Protein AF-A0A931KM31-F1 (afdb_monomer_lite)

Secondary structure (DSSP, 8-state):
---HHHHHHHHHHHHHHHHTT-----HHHHHHHHHHHHHHHH-SS-EEHHHHHHHHHHHH-HHHHHHHHHHHHHTTSEEEEE-GGG-EEEEE-HHHHHHHHTT-HHHHHH---

Structure (mmCIF, N/CA/C/O backbone):
data_AF-A0A931KM31-F1
#
_entry.id   AF-A0A931KM31-F1
#
loop_
_atom_site.group_PDB
_atom_site.id
_atom_site.type_symbol
_atom_site.label_atom_id
_atom_site.label_alt_id
_atom_site.label_comp_id
_atom_site.label_asym_id
_atom_site.label_entity_id
_atom_site.label_seq_id
_atom_site.pdbx_PDB_ins_code
_atom_site.Cartn_x
_atom_site.Cartn_y
_atom_site.Cartn_z
_atom_site.occupancy
_atom_site.B_iso_or_equiv
_atom_site.auth_seq_id
_atom_site.auth_comp_id
_atom_site.auth_asym_id
_atom_site.auth_atom_id
_atom_site.pdbx_PDB_model_num
ATOM 1 N N . MET A 1 1 ? 36.918 -19.946 25.285 1.00 50.62 1 MET A N 1
ATOM 2 C CA . MET A 1 1 ? 36.040 -18.792 25.571 1.00 50.62 1 MET A CA 1
ATOM 3 C C . MET A 1 1 ? 35.292 -18.491 24.280 1.00 50.62 1 MET A C 1
ATOM 5 O O . MET A 1 1 ? 35.976 -18.315 23.279 1.00 50.62 1 MET A O 1
ATOM 9 N N . PRO A 1 2 ? 33.952 -18.573 24.228 1.00 49.97 2 PRO A N 1
ATOM 10 C CA . PRO A 1 2 ? 33.227 -18.263 23.003 1.00 49.97 2 PRO A CA 1
ATOM 11 C C . PRO A 1 2 ? 33.341 -16.763 22.712 1.00 49.97 2 PRO A C 1
ATOM 13 O O . PRO A 1 2 ? 33.125 -15.931 23.591 1.00 49.97 2 PRO A O 1
ATOM 16 N N . ASN A 1 3 ? 33.767 -16.466 21.488 1.00 48.16 3 ASN A N 1
ATOM 17 C CA . ASN A 1 3 ? 34.105 -15.146 20.976 1.00 48.16 3 ASN A CA 1
ATOM 18 C C . ASN A 1 3 ? 32.846 -14.261 20.961 1.00 48.16 3 ASN A C 1
ATOM 20 O O . ASN A 1 3 ? 31.877 -14.596 20.278 1.00 48.16 3 ASN A O 1
ATOM 24 N N . GLN A 1 4 ? 32.833 -13.161 21.721 1.00 54.91 4 GLN A N 1
ATOM 25 C CA . GLN A 1 4 ? 31.665 -12.269 21.824 1.00 54.91 4 GLN A CA 1
ATOM 26 C C . GLN A 1 4 ? 31.294 -11.599 20.488 1.00 54.91 4 GLN A C 1
ATOM 28 O O . GLN A 1 4 ? 30.163 -11.142 20.329 1.00 54.91 4 GLN A O 1
ATOM 33 N N . ASP A 1 5 ? 32.200 -11.608 19.510 1.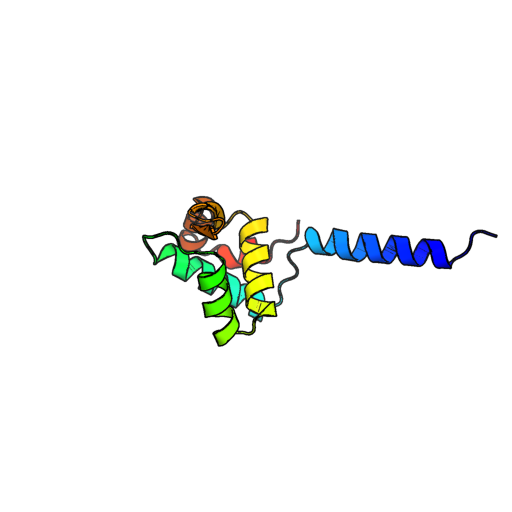00 54.06 5 ASP A N 1
ATOM 34 C CA . ASP A 1 5 ? 31.965 -11.060 18.174 1.00 54.06 5 ASP A CA 1
ATOM 35 C C . ASP A 1 5 ? 30.964 -11.886 17.347 1.00 54.06 5 ASP A C 1
ATOM 37 O O . ASP A 1 5 ? 30.159 -11.315 16.617 1.00 54.06 5 ASP A O 1
ATOM 41 N N . ALA A 1 6 ? 30.900 -13.212 17.533 1.00 51.72 6 ALA A N 1
ATOM 42 C CA . ALA A 1 6 ? 29.955 -14.061 16.791 1.00 51.72 6 ALA A CA 1
ATOM 43 C C . ALA A 1 6 ? 28.487 -13.864 17.234 1.00 51.72 6 ALA A C 1
ATOM 45 O O . ALA A 1 6 ? 27.549 -14.085 16.465 1.00 51.72 6 ALA A O 1
ATOM 46 N N . LEU A 1 7 ? 28.274 -13.423 18.478 1.00 51.19 7 LEU A N 1
ATOM 47 C CA . LEU A 1 7 ? 26.940 -13.128 19.012 1.00 51.19 7 LEU A CA 1
ATOM 48 C C . LEU A 1 7 ? 26.407 -11.771 18.527 1.00 51.19 7 LEU A C 1
ATOM 50 O O . LEU A 1 7 ? 25.193 -11.613 18.408 1.00 51.19 7 LEU A O 1
ATOM 54 N N . ARG A 1 8 ? 27.287 -10.810 18.208 1.00 51.78 8 ARG A N 1
ATOM 55 C CA . ARG A 1 8 ? 26.885 -9.499 17.672 1.00 51.78 8 ARG A CA 1
ATOM 56 C C . ARG A 1 8 ? 26.378 -9.585 16.235 1.00 51.78 8 ARG A C 1
ATOM 58 O O . ARG A 1 8 ? 25.340 -8.996 15.948 1.00 51.78 8 ARG A O 1
ATOM 65 N N . ASP A 1 9 ? 27.033 -10.370 15.382 1.00 49.78 9 ASP A N 1
ATOM 66 C CA . ASP A 1 9 ? 26.574 -10.570 13.999 1.00 49.78 9 ASP A CA 1
ATOM 67 C C . ASP A 1 9 ? 25.220 -11.285 13.944 1.00 49.78 9 ASP A C 1
ATOM 69 O O . ASP A 1 9 ? 24.334 -10.904 13.184 1.00 49.78 9 ASP A O 1
ATOM 73 N N . THR A 1 10 ? 25.003 -12.272 14.818 1.00 49.91 10 THR A N 1
ATOM 74 C CA . THR A 1 10 ? 23.717 -12.986 14.874 1.00 49.91 10 THR A CA 1
ATOM 75 C C . THR A 1 10 ? 22.580 -12.074 15.364 1.00 49.91 10 THR A C 1
ATOM 77 O O . THR A 1 10 ? 21.446 -12.189 14.898 1.00 49.91 10 THR A O 1
ATOM 80 N N . ALA A 1 11 ? 22.874 -11.129 16.265 1.00 48.72 11 ALA A N 1
ATOM 81 C CA . ALA A 1 11 ? 21.909 -10.135 16.734 1.00 48.72 11 ALA A CA 1
ATOM 82 C C . ALA A 1 11 ? 21.599 -9.052 15.683 1.00 48.72 11 ALA A C 1
ATOM 84 O O . ALA A 1 11 ? 20.454 -8.611 15.612 1.00 48.72 11 ALA A O 1
ATOM 85 N N . MET A 1 12 ? 22.565 -8.653 14.842 1.00 49.34 12 MET A N 1
ATOM 86 C CA . MET A 1 12 ? 22.299 -7.748 13.710 1.00 49.34 12 MET A CA 1
ATOM 87 C C . MET A 1 12 ? 21.357 -8.390 12.690 1.00 49.34 12 MET A C 1
ATOM 89 O O . MET A 1 12 ? 20.369 -7.773 12.303 1.00 49.34 12 MET A O 1
ATOM 93 N N . VAL A 1 13 ? 21.591 -9.657 12.335 1.00 48.66 13 VAL A N 1
ATOM 94 C CA . VAL A 1 13 ? 20.731 -10.369 11.376 1.00 48.66 13 VAL A CA 1
ATOM 95 C C . VAL A 1 13 ? 19.321 -10.587 11.941 1.00 48.66 13 VAL A C 1
ATOM 97 O O . VAL A 1 13 ? 18.346 -10.455 11.208 1.00 48.66 13 VAL A O 1
ATOM 100 N N . MET A 1 14 ? 19.167 -10.846 13.247 1.00 45.72 14 MET A N 1
ATOM 101 C CA . MET A 1 14 ? 17.831 -10.896 13.865 1.00 45.72 14 MET A CA 1
ATOM 102 C C . MET A 1 14 ? 17.158 -9.522 13.973 1.00 45.72 14 MET A C 1
ATOM 104 O O . MET A 1 14 ? 15.934 -9.461 13.905 1.00 45.72 14 MET A O 1
ATOM 108 N N . GLY A 1 15 ? 17.918 -8.433 14.120 1.00 41.50 15 GLY A N 1
ATOM 109 C CA . GLY A 1 15 ? 17.386 -7.069 14.112 1.00 41.50 15 GLY A CA 1
ATOM 110 C C . GLY A 1 15 ? 16.775 -6.689 12.764 1.00 41.50 15 GLY A C 1
ATOM 111 O O . GLY A 1 15 ? 15.670 -6.154 12.734 1.00 41.50 15 GLY A O 1
ATOM 112 N N . ASP A 1 16 ? 17.437 -7.039 11.658 1.00 43.81 16 ASP A N 1
ATOM 113 C CA . ASP A 1 16 ? 16.918 -6.812 10.301 1.00 43.81 16 ASP A CA 1
ATOM 114 C C . ASP A 1 16 ? 15.739 -7.736 9.956 1.00 43.81 16 ASP A C 1
ATOM 116 O O . ASP A 1 16 ? 14.764 -7.303 9.342 1.00 43.81 16 ASP A O 1
ATOM 120 N N . VAL A 1 17 ? 15.769 -8.997 10.405 1.00 41.41 17 VAL A N 1
ATOM 121 C CA . VAL A 1 17 ? 14.663 -9.947 10.182 1.00 41.41 17 VAL A CA 1
ATOM 122 C C . VAL A 1 17 ? 13.437 -9.609 11.041 1.00 41.41 17 VAL A C 1
ATOM 124 O O . VAL A 1 17 ? 12.308 -9.787 10.589 1.00 41.41 17 VAL A O 1
ATOM 127 N N . ALA A 1 18 ? 13.622 -9.064 12.248 1.00 43.12 18 ALA A N 1
ATOM 128 C CA . ALA A 1 18 ? 12.521 -8.526 13.048 1.00 43.12 18 ALA A CA 1
ATOM 129 C C . ALA A 1 18 ? 11.929 -7.260 12.410 1.00 43.12 18 ALA A C 1
ATOM 131 O O . ALA A 1 18 ? 10.708 -7.108 12.395 1.00 43.12 18 ALA A O 1
ATOM 132 N N . LYS A 1 19 ? 12.768 -6.408 11.802 1.00 44.38 19 LYS A N 1
ATOM 133 C CA . LYS A 1 19 ? 12.322 -5.226 11.051 1.00 44.38 19 LYS A CA 1
ATOM 134 C C . LYS A 1 19 ? 11.475 -5.586 9.830 1.00 44.38 19 LYS A C 1
ATOM 136 O O . LYS A 1 19 ? 10.561 -4.847 9.494 1.00 44.38 19 LYS A O 1
ATOM 141 N N . ALA A 1 20 ? 11.724 -6.742 9.212 1.00 43.72 20 ALA A N 1
ATOM 142 C CA . ALA A 1 20 ? 10.903 -7.245 8.111 1.00 43.72 20 ALA A CA 1
ATOM 143 C C . ALA A 1 20 ? 9.482 -7.675 8.543 1.00 43.72 20 ALA A C 1
ATOM 145 O O . ALA A 1 20 ? 8.593 -7.731 7.697 1.00 43.72 20 ALA A O 1
ATOM 146 N N . ASN A 1 21 ? 9.253 -7.946 9.837 1.00 42.75 21 ASN A N 1
ATOM 147 C CA . ASN A 1 21 ? 7.946 -8.341 10.383 1.00 42.75 21 ASN A CA 1
ATOM 148 C C . ASN A 1 21 ? 7.266 -7.258 11.237 1.00 42.75 21 ASN A C 1
ATOM 150 O O . ASN A 1 21 ? 6.081 -7.384 11.542 1.00 42.75 21 ASN A O 1
ATOM 154 N N . SER A 1 22 ? 7.979 -6.201 11.631 1.00 49.28 22 SER A N 1
ATOM 155 C CA . SER A 1 22 ? 7.388 -5.025 12.268 1.00 49.28 22 SER A CA 1
ATOM 156 C C . SER A 1 22 ? 7.193 -3.926 11.230 1.00 49.28 22 SER A C 1
ATOM 158 O O . SER A 1 22 ? 8.168 -3.360 10.737 1.00 49.28 22 SER A O 1
ATOM 160 N N . ILE A 1 23 ? 5.942 -3.581 10.933 1.00 59.66 23 ILE A N 1
ATOM 161 C CA . ILE A 1 23 ? 5.614 -2.358 10.198 1.00 59.66 23 ILE A CA 1
ATOM 162 C C . ILE A 1 23 ? 5.858 -1.191 11.164 1.00 59.66 23 ILE A C 1
ATOM 164 O O . ILE A 1 23 ? 4.957 -0.740 11.864 1.00 59.66 23 ILE A O 1
ATOM 168 N N . ASP A 1 24 ? 7.115 -0.774 11.302 1.00 61.25 24 ASP A N 1
ATOM 169 C CA . ASP A 1 24 ? 7.506 0.360 12.145 1.00 61.25 24 ASP A CA 1
ATOM 170 C C . ASP A 1 24 ? 7.573 1.609 11.262 1.00 61.25 24 ASP A C 1
ATOM 172 O O . ASP A 1 24 ? 8.642 2.143 10.969 1.00 61.25 24 ASP A O 1
ATOM 176 N N . LEU A 1 25 ? 6.403 2.003 10.750 1.00 68.12 25 LEU A N 1
ATOM 177 C CA . LEU A 1 25 ? 6.251 3.259 10.028 1.00 68.12 25 LEU A CA 1
ATOM 178 C C . LEU A 1 25 ? 6.153 4.402 11.037 1.00 68.12 25 LEU A C 1
ATOM 180 O O . LEU A 1 25 ? 5.345 4.357 11.969 1.00 68.12 25 LEU A O 1
ATOM 184 N N . ASP A 1 26 ? 6.927 5.461 10.826 1.00 75.62 26 ASP A N 1
ATOM 185 C CA . ASP A 1 26 ? 6.663 6.731 11.484 1.00 75.62 26 ASP A CA 1
ATOM 186 C C . ASP A 1 26 ? 5.330 7.340 10.994 1.00 75.62 26 ASP A C 1
ATOM 188 O O . ASP A 1 26 ? 4.749 6.932 9.984 1.00 75.62 26 ASP A O 1
ATOM 192 N N . ALA A 1 27 ? 4.820 8.341 11.719 1.00 69.81 27 ALA A N 1
ATOM 193 C CA . ALA A 1 27 ? 3.545 8.981 11.385 1.00 69.81 27 ALA A CA 1
ATOM 194 C C . ALA A 1 27 ? 3.527 9.598 9.969 1.00 69.81 27 ALA A C 1
ATOM 196 O O . ALA A 1 27 ? 2.470 9.676 9.342 1.00 69.81 27 ALA A O 1
ATOM 197 N N . GLY A 1 28 ? 4.684 10.021 9.447 1.00 71.88 28 GLY A N 1
ATOM 198 C CA . GLY A 1 28 ? 4.816 10.530 8.084 1.00 71.88 28 GLY A CA 1
ATOM 199 C C . GLY A 1 28 ? 4.712 9.414 7.045 1.00 71.88 28 GLY A C 1
ATOM 200 O O . GLY A 1 28 ? 3.971 9.546 6.073 1.00 71.88 28 GLY A O 1
ATOM 201 N N . GLN A 1 29 ? 5.387 8.292 7.273 1.00 80.62 29 GLN A N 1
ATOM 202 C CA . GLN A 1 29 ? 5.335 7.106 6.421 1.00 80.62 29 GLN A CA 1
ATOM 203 C C . GLN A 1 29 ? 3.933 6.475 6.398 1.00 80.62 29 GLN A C 1
ATOM 205 O O . GLN A 1 29 ? 3.438 6.125 5.325 1.00 80.62 29 GLN A O 1
ATOM 210 N N . ALA A 1 30 ? 3.251 6.394 7.546 1.00 81.31 30 ALA A N 1
ATOM 211 C CA . ALA A 1 30 ? 1.872 5.907 7.628 1.00 81.31 30 ALA A CA 1
ATOM 212 C C . ALA A 1 30 ? 0.900 6.798 6.832 1.00 81.31 30 ALA A C 1
ATOM 214 O O . ALA A 1 30 ? 0.068 6.293 6.074 1.00 81.31 30 ALA A O 1
ATOM 215 N N . ALA A 1 31 ? 1.055 8.124 6.921 1.00 83.12 31 ALA A N 1
ATOM 216 C CA . ALA A 1 31 ? 0.262 9.063 6.132 1.00 83.12 31 ALA A CA 1
ATOM 217 C C . ALA A 1 31 ? 0.519 8.913 4.621 1.00 83.12 31 ALA A C 1
ATOM 219 O O . ALA A 1 31 ? -0.421 8.951 3.823 1.00 83.12 31 ALA A O 1
ATOM 220 N N . VAL A 1 32 ? 1.775 8.702 4.208 1.00 86.12 32 VAL A N 1
ATOM 221 C CA . VAL A 1 32 ? 2.126 8.442 2.801 1.00 86.12 32 VAL A CA 1
ATOM 222 C C . VAL A 1 32 ? 1.507 7.136 2.310 1.00 86.12 32 VAL A C 1
ATOM 224 O O . VAL A 1 32 ? 0.878 7.135 1.254 1.00 86.12 32 VAL A O 1
ATOM 227 N N . ALA A 1 33 ? 1.588 6.057 3.088 1.00 86.50 33 ALA A N 1
ATOM 228 C CA . ALA A 1 33 ? 0.951 4.782 2.762 1.00 86.50 33 ALA A CA 1
ATOM 229 C C . ALA A 1 33 ? -0.573 4.923 2.603 1.00 86.50 33 ALA A C 1
ATOM 231 O O . ALA A 1 33 ? -1.148 4.433 1.629 1.00 86.50 33 ALA A O 1
ATOM 232 N N . GLN A 1 34 ? -1.236 5.665 3.493 1.00 87.69 34 GLN A N 1
ATOM 233 C CA . GLN A 1 34 ? -2.667 5.937 3.372 1.00 87.69 34 GLN A CA 1
ATOM 234 C C . GLN A 1 34 ? -3.002 6.740 2.104 1.00 87.69 34 GLN A C 1
ATOM 236 O O . GLN A 1 34 ? -3.972 6.423 1.407 1.00 87.69 34 GLN A O 1
ATOM 241 N N . MET A 1 35 ? -2.200 7.755 1.767 1.00 87.62 35 MET A N 1
ATOM 242 C CA . MET A 1 35 ? -2.369 8.540 0.537 1.00 87.62 35 MET A CA 1
ATOM 243 C C . MET A 1 35 ? -2.147 7.696 -0.726 1.00 87.62 35 MET A C 1
ATOM 245 O O . MET A 1 35 ? -2.905 7.824 -1.690 1.00 87.62 35 MET A O 1
ATOM 249 N N . MET A 1 36 ? -1.147 6.812 -0.717 1.00 88.38 36 MET A N 1
ATOM 250 C CA . MET A 1 36 ? -0.886 5.851 -1.791 1.00 88.38 36 MET A CA 1
ATOM 251 C C . MET A 1 36 ? -2.084 4.918 -1.987 1.00 88.38 36 MET A C 1
ATOM 253 O O . MET A 1 36 ? -2.601 4.799 -3.099 1.00 88.38 36 MET A O 1
ATOM 257 N N . LEU A 1 37 ? -2.585 4.315 -0.908 1.00 88.62 37 LEU A N 1
ATOM 258 C CA . LEU A 1 37 ? -3.734 3.416 -0.971 1.00 88.62 37 LEU A CA 1
ATOM 259 C C . LEU A 1 37 ? -4.993 4.134 -1.479 1.00 88.62 37 LEU A C 1
ATOM 261 O O . LEU A 1 37 ? -5.701 3.613 -2.338 1.00 88.62 37 LEU A O 1
ATOM 265 N N . SER A 1 38 ? -5.235 5.360 -1.011 1.00 88.62 38 SER A N 1
ATOM 266 C CA . SER A 1 38 ? -6.387 6.172 -1.428 1.00 88.62 38 SER A CA 1
ATOM 267 C C . SER A 1 38 ? -6.340 6.518 -2.918 1.00 88.62 38 SER A C 1
ATOM 269 O O . SER A 1 38 ? -7.364 6.505 -3.601 1.00 88.62 38 SER A O 1
ATOM 271 N N . ALA A 1 39 ? -5.151 6.784 -3.460 1.00 87.62 39 ALA A N 1
ATOM 272 C CA . ALA A 1 39 ? -4.988 7.037 -4.886 1.00 87.62 39 ALA A CA 1
ATOM 273 C C . ALA A 1 39 ? -5.144 5.774 -5.739 1.00 87.62 39 ALA A C 1
ATOM 275 O O . ALA A 1 39 ? -5.677 5.866 -6.844 1.00 87.62 39 ALA A O 1
ATOM 276 N N . LEU A 1 40 ? -4.715 4.609 -5.241 1.00 87.06 40 LEU A N 1
ATOM 277 C CA . LEU A 1 40 ? -5.000 3.324 -5.884 1.00 87.06 40 LEU A CA 1
ATOM 278 C C . LEU A 1 40 ? -6.496 3.020 -5.885 1.00 87.06 40 LEU A C 1
ATOM 280 O O . LEU A 1 40 ? -7.004 2.560 -6.894 1.00 87.06 40 LEU A O 1
ATOM 284 N N . PHE A 1 41 ? -7.207 3.316 -4.797 1.00 87.19 41 PHE A N 1
ATOM 285 C CA . PHE A 1 41 ? -8.661 3.159 -4.734 1.00 87.19 41 PHE A CA 1
ATOM 286 C C . PHE A 1 41 ? -9.391 4.074 -5.723 1.00 87.19 41 PHE A C 1
ATOM 288 O O . PHE A 1 41 ? -10.328 3.647 -6.392 1.00 87.19 41 PHE A O 1
ATOM 295 N N . ALA A 1 42 ? -8.939 5.326 -5.851 1.00 85.56 42 ALA A N 1
ATOM 296 C CA . ALA A 1 42 ? -9.506 6.283 -6.799 1.00 85.56 42 ALA A CA 1
ATOM 297 C C . ALA A 1 42 ? -9.179 5.948 -8.266 1.00 85.56 42 ALA A C 1
ATOM 299 O O . ALA A 1 42 ? -9.910 6.347 -9.176 1.00 85.56 42 ALA A O 1
ATOM 300 N N . LYS A 1 43 ? -8.078 5.233 -8.520 1.00 81.00 43 LYS A N 1
ATOM 301 C CA . LYS A 1 43 ? -7.712 4.753 -9.853 1.00 81.00 43 LYS A CA 1
ATOM 302 C C . LYS A 1 43 ? -8.448 3.444 -10.144 1.00 81.00 43 LYS A C 1
ATOM 304 O O . LYS A 1 43 ? -8.190 2.415 -9.539 1.00 81.00 43 LYS A O 1
ATOM 309 N N . ALA A 1 44 ? -9.320 3.462 -11.148 1.00 67.19 44 ALA A N 1
ATOM 310 C CA . ALA A 1 44 ? -9.983 2.250 -11.637 1.00 67.19 44 ALA A CA 1
ATOM 311 C C . ALA A 1 44 ? -9.028 1.280 -12.367 1.00 67.19 44 ALA A C 1
ATOM 313 O O . ALA A 1 44 ? -9.411 0.151 -12.667 1.00 67.19 44 ALA A O 1
ATOM 314 N N . GLU A 1 45 ? -7.800 1.717 -12.666 1.00 75.56 45 GLU A N 1
ATOM 315 C CA . GLU A 1 45 ? -6.805 0.950 -13.410 1.00 75.56 45 GLU A CA 1
ATOM 316 C C . GLU A 1 45 ? -5.565 0.668 -12.557 1.00 75.56 45 GLU A C 1
ATOM 318 O O . GLU A 1 45 ? -5.099 1.551 -11.825 1.00 75.56 45 GLU A O 1
ATOM 323 N N . PRO A 1 46 ? -4.992 -0.538 -12.676 1.00 75.44 46 PRO A N 1
ATOM 324 C CA . PRO A 1 46 ? -3.784 -0.888 -11.960 1.00 75.44 46 PRO A CA 1
ATOM 325 C C . PRO A 1 46 ? -2.570 -0.133 -12.528 1.00 75.44 46 PRO A C 1
ATOM 327 O O . PRO A 1 46 ? -2.479 0.145 -13.724 1.00 75.44 46 PRO A O 1
ATOM 330 N N . VAL A 1 47 ? -1.620 0.203 -11.660 1.00 84.62 47 VAL A N 1
ATOM 331 C CA . VAL A 1 47 ? -0.445 1.033 -11.985 1.00 84.62 47 VAL A CA 1
ATOM 332 C C . VAL A 1 47 ? 0.835 0.223 -11.899 1.00 84.62 47 VAL A C 1
ATOM 334 O O . VAL A 1 47 ? 0.915 -0.751 -11.161 1.00 84.62 47 VAL A O 1
ATOM 337 N N . THR A 1 48 ? 1.867 0.607 -12.643 1.00 88.00 48 THR A N 1
ATOM 338 C CA . THR A 1 48 ? 3.171 -0.051 -12.517 1.00 88.00 48 THR A CA 1
ATOM 339 C C . THR A 1 48 ? 3.847 0.352 -11.207 1.00 88.00 48 THR A C 1
ATOM 341 O O . THR A 1 48 ? 3.855 1.528 -10.851 1.00 88.00 48 THR A O 1
ATOM 344 N N . GLU A 1 49 ? 4.446 -0.614 -10.507 1.00 86.56 49 GLU A N 1
ATOM 345 C CA . GLU A 1 49 ? 5.144 -0.410 -9.225 1.00 86.56 49 GLU A CA 1
ATOM 346 C C . GLU A 1 49 ? 6.162 0.727 -9.322 1.00 86.56 49 GLU A C 1
ATOM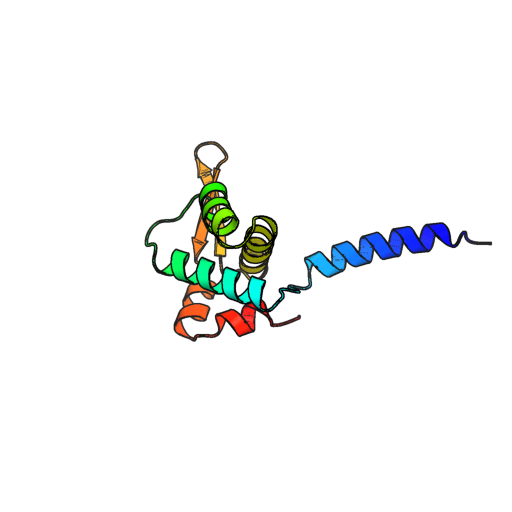 348 O O . GLU A 1 49 ? 6.145 1.641 -8.507 1.00 86.56 49 GLU A O 1
ATOM 353 N N . GLY A 1 50 ? 6.993 0.713 -10.370 1.00 83.94 50 GLY A N 1
ATOM 354 C CA . GLY A 1 50 ? 8.030 1.725 -10.562 1.00 83.94 50 GLY A CA 1
ATOM 355 C C . GLY A 1 50 ? 7.466 3.139 -10.701 1.00 83.94 50 GLY A C 1
ATOM 356 O O . GLY A 1 50 ? 7.918 4.040 -10.006 1.00 83.94 50 GLY A O 1
ATOM 357 N N . ALA A 1 51 ? 6.443 3.335 -11.540 1.00 83.75 51 ALA A N 1
ATOM 358 C CA . ALA A 1 51 ? 5.832 4.655 -11.709 1.00 83.75 51 ALA A CA 1
ATOM 359 C C . ALA A 1 51 ? 5.093 5.104 -10.443 1.00 83.75 51 ALA A C 1
ATOM 361 O O . ALA A 1 51 ? 5.079 6.290 -10.120 1.00 83.75 51 ALA A O 1
ATOM 362 N N . PHE A 1 52 ? 4.491 4.153 -9.726 1.00 84.56 52 PHE A N 1
ATOM 363 C CA . PHE A 1 52 ? 3.784 4.414 -8.486 1.00 84.56 52 PHE A CA 1
ATOM 364 C C . PHE A 1 52 ? 4.755 4.861 -7.388 1.00 84.56 52 PHE A C 1
ATOM 366 O O . PHE A 1 52 ? 4.614 5.962 -6.871 1.00 84.56 52 PHE A O 1
ATOM 373 N N . ILE A 1 53 ? 5.804 4.091 -7.097 1.00 86.88 53 ILE A N 1
ATOM 374 C CA . ILE A 1 53 ? 6.813 4.466 -6.098 1.00 86.88 53 ILE A CA 1
ATOM 375 C C . ILE A 1 53 ? 7.532 5.754 -6.507 1.00 86.88 53 ILE A C 1
ATOM 377 O O . ILE A 1 53 ? 7.709 6.632 -5.671 1.00 86.88 53 ILE A O 1
ATOM 381 N N . GLU A 1 54 ? 7.896 5.928 -7.781 1.00 87.81 54 GLU A N 1
ATOM 382 C CA . GLU A 1 54 ? 8.591 7.134 -8.246 1.00 87.81 54 GLU A CA 1
ATOM 383 C C . GLU A 1 54 ? 7.741 8.402 -8.070 1.00 87.81 54 GLU A C 1
ATOM 385 O O . GLU A 1 54 ? 8.259 9.438 -7.640 1.00 87.81 54 GLU A O 1
ATOM 390 N N . GLN A 1 55 ? 6.436 8.331 -8.359 1.00 86.50 55 GLN A N 1
ATOM 391 C CA . GLN A 1 55 ? 5.520 9.459 -8.185 1.00 86.50 55 GLN A CA 1
ATOM 392 C C . GLN A 1 55 ? 5.517 9.950 -6.731 1.00 86.50 55 GLN A C 1
ATOM 394 O O . GLN A 1 55 ? 5.691 11.145 -6.485 1.00 86.50 55 GLN A O 1
ATOM 399 N N . TYR A 1 56 ? 5.356 9.036 -5.773 1.00 84.38 56 TYR A N 1
ATOM 400 C CA . TYR A 1 56 ? 5.335 9.380 -4.349 1.00 84.38 56 TYR A CA 1
ATOM 401 C C . TYR A 1 56 ? 6.735 9.672 -3.810 1.00 84.38 56 TYR A C 1
ATOM 403 O O . TYR A 1 56 ? 6.901 10.573 -2.992 1.00 84.38 56 TYR A O 1
ATOM 411 N N . GLY A 1 57 ? 7.761 9.001 -4.325 1.00 84.88 57 GLY A N 1
ATOM 412 C CA . GLY A 1 57 ? 9.156 9.212 -3.956 1.00 84.88 57 GLY A CA 1
ATOM 413 C C . GLY A 1 57 ? 9.650 10.614 -4.304 1.00 84.88 57 GLY A C 1
ATOM 414 O O . GLY A 1 57 ? 10.375 11.225 -3.521 1.00 84.88 57 GLY A O 1
ATOM 415 N N . ARG A 1 58 ? 9.199 11.187 -5.429 1.00 84.00 58 ARG A N 1
ATOM 416 C CA . ARG A 1 58 ? 9.480 12.593 -5.773 1.00 84.00 58 ARG A CA 1
ATOM 417 C C . ARG A 1 58 ? 8.776 13.588 -4.850 1.00 84.00 58 ARG A C 1
ATOM 419 O O . ARG A 1 58 ? 9.292 14.683 -4.651 1.00 84.00 58 ARG A O 1
ATOM 426 N N . GLN A 1 59 ? 7.604 13.235 -4.323 1.00 83.69 59 GLN A N 1
ATOM 427 C CA . GLN A 1 59 ? 6.775 14.138 -3.523 1.00 83.69 59 GLN A CA 1
ATOM 428 C C . GLN A 1 59 ? 7.096 14.079 -2.021 1.00 83.69 59 GLN A C 1
ATOM 430 O O . GLN A 1 59 ? 7.036 15.106 -1.349 1.00 83.69 59 GLN A O 1
ATOM 435 N N . TYR A 1 60 ? 7.455 12.901 -1.509 1.00 79.12 60 TYR A N 1
ATOM 436 C CA . TYR A 1 60 ? 7.609 12.628 -0.076 1.00 79.12 60 TYR A CA 1
ATOM 437 C C . TYR A 1 60 ? 8.994 12.082 0.307 1.00 79.12 60 TYR A C 1
ATOM 439 O O . TYR A 1 60 ? 9.280 11.937 1.490 1.00 79.12 60 TYR A O 1
ATOM 447 N N . GLY A 1 61 ? 9.866 11.821 -0.671 1.00 82.31 61 GLY A N 1
ATOM 448 C CA . GLY A 1 61 ? 11.167 11.178 -0.477 1.00 82.31 61 GLY A CA 1
ATOM 449 C C . GLY A 1 61 ? 11.139 9.702 -0.879 1.00 82.31 61 GLY A C 1
ATOM 450 O O . GLY A 1 61 ? 10.213 8.970 -0.535 1.00 82.31 61 GLY A O 1
ATOM 451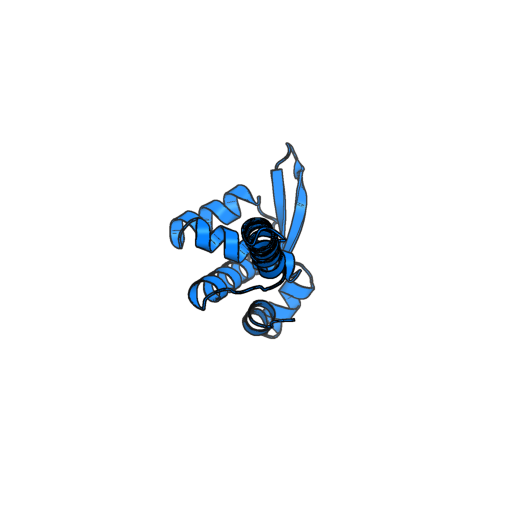 N N . GLY A 1 62 ? 12.163 9.262 -1.622 1.00 78.44 62 GLY A N 1
ATOM 452 C CA . GLY A 1 62 ? 12.234 7.906 -2.188 1.00 78.44 62 GLY A CA 1
ATOM 453 C C . GLY A 1 62 ? 12.123 6.800 -1.138 1.00 78.44 62 GLY A C 1
ATOM 454 O O . GLY A 1 62 ? 11.259 5.940 -1.262 1.00 78.44 62 GLY A O 1
ATOM 455 N N . ALA A 1 63 ? 12.916 6.885 -0.064 1.00 79.62 63 ALA A N 1
ATOM 456 C CA . ALA A 1 63 ? 12.892 5.906 1.027 1.00 79.62 63 ALA A CA 1
ATOM 457 C C . ALA A 1 63 ? 11.509 5.817 1.698 1.00 79.62 63 ALA A C 1
ATOM 459 O O . ALA A 1 63 ? 10.973 4.734 1.879 1.00 79.62 63 ALA A O 1
ATOM 460 N N . THR A 1 64 ? 10.875 6.961 1.968 1.00 83.12 64 THR A N 1
ATOM 461 C CA . THR A 1 64 ? 9.534 7.023 2.567 1.00 83.12 64 THR A CA 1
ATOM 462 C C . THR A 1 64 ? 8.476 6.348 1.691 1.00 83.12 64 THR A C 1
ATOM 464 O O . THR A 1 64 ? 7.612 5.648 2.211 1.00 83.12 64 THR A O 1
ATOM 467 N N . ALA A 1 65 ? 8.533 6.538 0.369 1.00 84.44 65 ALA A N 1
ATOM 468 C CA . ALA A 1 65 ? 7.597 5.908 -0.562 1.00 84.44 65 ALA A CA 1
ATOM 469 C C . ALA A 1 65 ? 7.828 4.394 -0.697 1.00 84.44 65 ALA A C 1
ATOM 471 O O . ALA A 1 65 ? 6.861 3.640 -0.799 1.00 84.44 65 ALA A O 1
ATOM 472 N N . GLU A 1 66 ? 9.085 3.949 -0.678 1.00 86.19 66 GLU A N 1
ATOM 473 C CA . GLU A 1 66 ? 9.442 2.526 -0.688 1.00 86.19 66 GLU A CA 1
ATOM 474 C C . GLU A 1 66 ? 8.992 1.819 0.598 1.00 86.19 66 GLU A C 1
ATOM 476 O O . GLU A 1 66 ? 8.356 0.767 0.520 1.00 86.19 66 GLU A O 1
ATOM 481 N N . ASP A 1 67 ? 9.228 2.423 1.765 1.00 84.94 67 ASP A N 1
ATOM 482 C CA . ASP A 1 67 ? 8.798 1.886 3.062 1.00 84.94 67 ASP A CA 1
ATOM 483 C C . ASP A 1 67 ? 7.265 1.808 3.158 1.00 84.94 67 ASP A C 1
ATOM 485 O O . ASP A 1 67 ? 6.703 0.784 3.555 1.00 84.94 67 ASP A O 1
ATOM 489 N N . ALA A 1 68 ? 6.573 2.871 2.735 1.00 85.38 68 ALA A N 1
ATOM 490 C CA . ALA A 1 68 ? 5.114 2.919 2.683 1.00 85.38 68 ALA A CA 1
ATOM 491 C C . ALA A 1 68 ? 4.538 1.844 1.749 1.00 85.38 68 ALA A C 1
ATOM 493 O O . ALA A 1 68 ? 3.587 1.146 2.107 1.00 85.38 68 ALA A O 1
ATOM 494 N N . TYR A 1 69 ? 5.127 1.677 0.563 1.00 87.75 69 TYR A N 1
ATOM 495 C CA . TYR A 1 69 ? 4.746 0.625 -0.374 1.00 87.75 69 TYR A CA 1
ATOM 496 C C . TYR A 1 69 ? 4.962 -0.773 0.215 1.00 87.75 69 TYR A C 1
ATOM 498 O O . TYR A 1 69 ? 4.059 -1.611 0.158 1.00 87.75 69 TYR A O 1
ATOM 506 N N . GLY A 1 70 ? 6.125 -1.010 0.827 1.00 85.81 70 GLY A N 1
ATOM 507 C CA . GLY A 1 70 ? 6.443 -2.272 1.488 1.00 85.81 70 GLY A CA 1
ATOM 508 C C . GLY A 1 70 ? 5.436 -2.610 2.584 1.00 85.81 70 GLY A C 1
ATOM 509 O O . GLY A 1 70 ? 4.922 -3.724 2.628 1.00 85.81 70 GLY A O 1
ATOM 510 N N . ALA A 1 71 ? 5.063 -1.638 3.414 1.00 85.81 71 ALA A N 1
ATOM 511 C CA . ALA A 1 71 ? 4.057 -1.831 4.452 1.00 85.81 71 ALA A CA 1
ATOM 512 C C . ALA A 1 71 ? 2.667 -2.160 3.894 1.00 85.81 71 ALA A C 1
ATOM 514 O O . ALA A 1 71 ? 2.008 -3.076 4.388 1.00 85.81 71 ALA A O 1
ATOM 515 N N . LEU A 1 72 ? 2.219 -1.465 2.845 1.00 87.31 72 LEU A N 1
ATOM 516 C CA . LEU A 1 72 ? 0.950 -1.773 2.174 1.00 87.31 72 LEU A CA 1
ATOM 517 C C . LEU A 1 72 ? 0.937 -3.200 1.615 1.00 87.31 72 LEU A C 1
ATOM 519 O O . LEU A 1 72 ? -0.093 -3.877 1.651 1.00 87.31 72 LEU A O 1
ATOM 523 N N . GLN A 1 73 ? 2.076 -3.663 1.098 1.00 87.38 73 GLN A N 1
ATOM 524 C CA . GLN A 1 73 ? 2.214 -5.018 0.579 1.00 87.38 73 GLN A CA 1
ATOM 525 C C . GLN A 1 73 ? 2.220 -6.057 1.708 1.00 87.38 73 GLN A C 1
ATOM 527 O O . GLN A 1 73 ? 1.495 -7.047 1.625 1.00 87.38 73 GLN A O 1
ATOM 532 N N . THR A 1 74 ? 2.979 -5.822 2.780 1.00 86.06 74 THR A N 1
ATOM 533 C CA . THR A 1 74 ? 3.073 -6.717 3.947 1.00 86.06 74 THR A CA 1
ATOM 534 C C . THR A 1 74 ? 1.744 -6.840 4.693 1.00 86.06 74 THR A C 1
ATOM 536 O O . THR A 1 74 ? 1.380 -7.928 5.128 1.00 86.06 74 THR A O 1
ATOM 539 N N . THR A 1 75 ? 0.980 -5.749 4.793 1.00 83.81 75 THR A N 1
ATOM 540 C CA . THR A 1 75 ? -0.380 -5.748 5.370 1.00 83.81 75 THR A CA 1
ATOM 541 C C . THR A 1 75 ? -1.434 -6.366 4.451 1.00 83.81 75 THR A C 1
ATOM 543 O O . THR A 1 75 ? -2.568 -6.584 4.874 1.00 83.81 75 THR A O 1
ATOM 546 N N . GLY A 1 76 ? -1.097 -6.638 3.186 1.00 87.69 76 GLY A N 1
ATOM 547 C CA . GLY A 1 76 ? -2.033 -7.167 2.198 1.00 87.69 76 GLY A CA 1
ATOM 548 C C . GLY A 1 76 ? -3.085 -6.160 1.727 1.00 87.69 76 GLY A C 1
ATOM 549 O O . GLY A 1 76 ? -4.068 -6.567 1.109 1.00 87.69 76 GLY A O 1
ATOM 55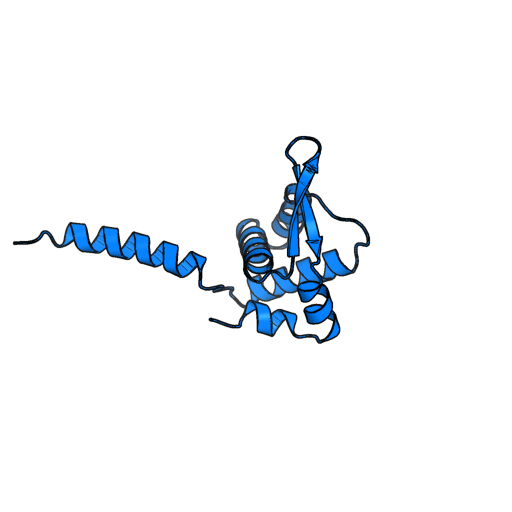0 N N . LEU A 1 77 ? -2.902 -4.859 1.985 1.00 88.62 77 LEU A N 1
ATOM 551 C CA . LEU A 1 77 ? -3.792 -3.786 1.512 1.00 88.62 77 LEU A CA 1
ATOM 552 C C . LEU A 1 77 ? -3.664 -3.559 -0.004 1.00 88.62 77 LEU A C 1
ATOM 554 O O . LEU A 1 77 ? -4.600 -3.098 -0.661 1.00 88.62 77 LEU A O 1
ATOM 558 N N . ILE A 1 78 ? -2.519 -3.925 -0.579 1.00 90.25 78 ILE A N 1
ATOM 559 C CA . ILE A 1 78 ? -2.294 -3.948 -2.027 1.00 90.25 78 ILE A CA 1
ATOM 560 C C . ILE A 1 78 ? -1.876 -5.341 -2.488 1.00 90.25 78 ILE A C 1
ATOM 562 O O . ILE A 1 78 ? -1.363 -6.155 -1.721 1.00 90.25 78 ILE A O 1
ATOM 566 N N . GLN A 1 79 ? -2.082 -5.604 -3.773 1.00 89.44 79 GLN A N 1
ATOM 567 C CA . GLN A 1 79 ? -1.632 -6.811 -4.449 1.00 89.44 79 GLN A CA 1
ATOM 568 C C . GLN A 1 79 ? -0.745 -6.445 -5.630 1.00 89.44 79 GLN A C 1
ATOM 570 O O . GLN A 1 79 ? -1.030 -5.511 -6.383 1.00 89.44 79 GLN A O 1
ATOM 575 N N . CYS A 1 80 ? 0.321 -7.223 -5.791 1.00 87.38 80 CYS A N 1
ATOM 576 C CA . CYS A 1 80 ? 1.316 -7.018 -6.828 1.00 87.38 80 CYS A CA 1
ATOM 577 C C . CYS A 1 80 ? 1.316 -8.222 -7.759 1.00 87.38 80 CYS A C 1
ATOM 579 O O . CYS A 1 80 ? 1.507 -9.360 -7.330 1.00 87.38 80 CYS A O 1
ATOM 581 N N . PHE A 1 81 ? 1.125 -7.958 -9.042 1.00 85.19 81 PHE A N 1
ATOM 582 C CA . PHE A 1 81 ? 1.070 -8.959 -10.093 1.00 85.19 81 PHE A CA 1
ATOM 583 C C . PHE A 1 81 ? 2.238 -8.769 -11.053 1.00 85.19 81 PHE A 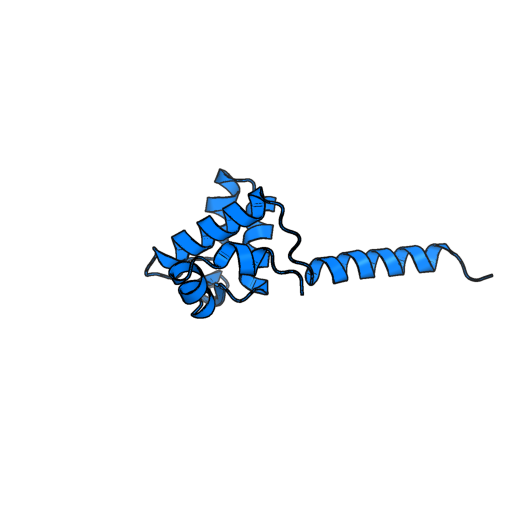C 1
ATOM 585 O O . PHE A 1 81 ? 2.691 -7.649 -11.301 1.00 85.19 81 PHE A O 1
ATOM 592 N N . ALA A 1 82 ? 2.720 -9.869 -11.629 1.00 82.75 82 ALA A N 1
ATOM 593 C CA . ALA A 1 82 ? 3.635 -9.789 -12.758 1.00 82.75 82 ALA A CA 1
ATOM 594 C C . ALA A 1 82 ? 2.877 -9.222 -13.969 1.00 82.75 82 ALA A C 1
ATOM 596 O O . ALA A 1 82 ? 1.894 -9.799 -14.430 1.00 82.75 82 ALA A O 1
ATOM 597 N N . GLY A 1 83 ? 3.318 -8.070 -14.458 1.00 73.19 83 GLY A N 1
ATOM 598 C CA . GLY A 1 83 ? 2.833 -7.439 -15.675 1.00 73.19 83 GLY A CA 1
ATOM 599 C C . GLY A 1 83 ? 3.636 -7.846 -16.907 1.00 73.19 83 GLY A C 1
ATOM 600 O O . GLY A 1 83 ? 4.557 -8.665 -16.865 1.00 73.19 83 GLY A O 1
ATOM 601 N N . SER A 1 84 ? 3.286 -7.238 -18.039 1.00 71.69 84 SER A N 1
ATOM 602 C CA . SER A 1 84 ? 4.022 -7.431 -19.292 1.00 71.69 84 SER A CA 1
ATOM 603 C C . SER A 1 84 ? 5.432 -6.830 -19.202 1.00 71.69 84 SER A C 1
ATOM 605 O O . SER A 1 84 ? 5.644 -5.824 -18.529 1.00 71.69 84 SER A O 1
ATOM 607 N N . ALA A 1 85 ? 6.397 -7.437 -19.901 1.00 73.25 85 ALA A N 1
ATOM 608 C CA . ALA A 1 85 ? 7.783 -6.959 -19.999 1.00 73.25 85 ALA A CA 1
ATOM 609 C C . ALA A 1 85 ? 8.543 -6.826 -18.656 1.00 73.25 85 ALA A C 1
ATOM 611 O O . ALA A 1 85 ? 9.336 -5.904 -18.485 1.00 73.25 85 ALA A O 1
ATOM 612 N N . ASN A 1 86 ? 8.331 -7.754 -17.712 1.00 67.06 86 ASN A N 1
ATOM 613 C CA . ASN A 1 86 ? 8.950 -7.762 -16.372 1.00 67.06 86 ASN A CA 1
ATOM 614 C C . ASN A 1 86 ? 8.565 -6.576 -15.468 1.00 67.06 86 ASN A C 1
ATOM 616 O O . ASN A 1 86 ? 9.175 -6.385 -14.417 1.00 67.06 86 ASN A O 1
ATOM 620 N N . ALA A 1 87 ? 7.556 -5.785 -15.837 1.00 77.44 87 ALA A N 1
ATOM 621 C CA . ALA A 1 87 ? 7.019 -4.759 -14.954 1.00 77.44 87 ALA A CA 1
ATOM 622 C C . ALA A 1 87 ? 6.139 -5.407 -13.879 1.00 77.44 87 ALA A C 1
ATOM 624 O O . ALA A 1 87 ? 5.349 -6.295 -14.184 1.00 77.44 87 ALA A O 1
ATOM 625 N N . LYS A 1 88 ? 6.228 -4.953 -12.629 1.00 85.75 88 LYS A N 1
ATOM 626 C CA . LYS A 1 88 ? 5.245 -5.301 -11.597 1.00 85.75 88 LYS A CA 1
ATOM 627 C C . LYS A 1 88 ? 4.087 -4.315 -11.651 1.00 85.75 88 LYS A C 1
ATOM 629 O O . LYS A 1 88 ? 4.297 -3.117 -11.844 1.00 85.75 88 LYS A O 1
ATOM 634 N N . VAL A 1 89 ? 2.877 -4.830 -11.505 1.00 88.12 89 VAL A N 1
ATOM 635 C CA . VAL A 1 89 ? 1.630 -4.073 -11.557 1.00 88.12 89 VAL A CA 1
ATOM 636 C C . VAL A 1 89 ? 0.966 -4.157 -10.190 1.00 88.12 89 VAL A C 1
ATOM 638 O O . VAL A 1 89 ? 0.832 -5.242 -9.633 1.00 88.12 89 VAL A O 1
ATOM 641 N N . VAL A 1 90 ? 0.564 -3.013 -9.658 1.00 89.75 90 VAL A N 1
ATOM 642 C CA . VAL A 1 90 ? 0.002 -2.835 -8.324 1.00 89.75 90 VAL A CA 1
ATOM 643 C C . VAL A 1 90 ? -1.478 -2.512 -8.457 1.00 89.75 90 VAL A C 1
ATOM 645 O O . VAL A 1 90 ? -1.873 -1.645 -9.241 1.00 89.75 90 VAL A O 1
ATOM 648 N N . SER A 1 91 ? -2.289 -3.204 -7.669 1.00 88.81 91 SER A N 1
ATOM 649 C CA . SER A 1 91 ? -3.716 -2.945 -7.511 1.00 88.81 91 SER A CA 1
ATOM 650 C C . SER A 1 91 ? -4.068 -2.911 -6.032 1.00 88.81 91 SER A C 1
ATOM 652 O O . SER A 1 91 ? -3.407 -3.546 -5.210 1.00 88.81 91 SER A O 1
ATOM 654 N N . ILE A 1 92 ? -5.147 -2.211 -5.694 1.00 90.06 92 ILE A N 1
ATOM 655 C CA . ILE A 1 92 ? -5.750 -2.336 -4.370 1.00 90.06 92 ILE A CA 1
ATOM 656 C C . ILE A 1 92 ? -6.350 -3.739 -4.190 1.00 90.06 92 ILE A C 1
ATOM 658 O O . ILE A 1 92 ? -6.908 -4.296 -5.141 1.00 90.06 92 ILE A O 1
ATOM 662 N N . SER A 1 93 ? -6.202 -4.308 -2.992 1.00 90.19 93 SER A N 1
ATOM 663 C CA . SER A 1 93 ? -6.838 -5.571 -2.604 1.00 90.19 93 SER A CA 1
ATOM 664 C C . SER A 1 93 ? -8.233 -5.329 -2.022 1.00 90.19 93 SER A C 1
ATOM 666 O O . SER A 1 93 ? -8.581 -4.196 -1.687 1.00 90.19 93 SER A O 1
ATOM 668 N N . ASP A 1 94 ? -9.025 -6.385 -1.834 1.00 89.69 94 ASP A N 1
ATOM 669 C CA . ASP A 1 94 ? -10.320 -6.259 -1.151 1.00 89.69 94 ASP A CA 1
ATOM 670 C C . ASP A 1 94 ? -10.152 -5.788 0.304 1.00 89.69 94 ASP A C 1
ATOM 672 O O . ASP A 1 94 ? -10.868 -4.895 0.741 1.00 89.69 94 ASP A O 1
ATOM 676 N N . ALA A 1 95 ? -9.120 -6.265 1.013 1.00 88.19 95 ALA A N 1
ATOM 677 C CA . ALA A 1 95 ? -8.785 -5.767 2.350 1.00 88.19 95 ALA A CA 1
ATOM 678 C C . ALA A 1 95 ? -8.398 -4.276 2.337 1.00 88.19 95 ALA A C 1
ATOM 680 O O . ALA A 1 95 ? -8.743 -3.535 3.254 1.00 88.19 95 ALA A O 1
ATOM 681 N N . GLY A 1 96 ? -7.704 -3.822 1.288 1.00 88.88 96 GLY A N 1
ATOM 682 C CA . GLY A 1 96 ? -7.385 -2.411 1.076 1.00 88.88 96 GLY A CA 1
ATOM 683 C C . GLY A 1 96 ? -8.622 -1.544 0.868 1.00 88.88 96 GLY A C 1
ATOM 684 O O . GLY A 1 96 ? -8.710 -0.456 1.439 1.00 88.88 96 GLY A O 1
ATOM 685 N N . ARG A 1 97 ? -9.584 -2.032 0.077 1.00 90.12 97 ARG A N 1
ATOM 686 C CA . ARG A 1 97 ? -10.872 -1.359 -0.145 1.00 90.12 97 ARG A CA 1
ATOM 687 C C . ARG A 1 97 ? -11.662 -1.262 1.153 1.00 90.12 97 ARG A C 1
ATOM 689 O O . ARG A 1 97 ? -12.007 -0.154 1.552 1.00 90.12 97 ARG A O 1
ATOM 696 N N . ASP A 1 98 ? -11.838 -2.384 1.846 1.00 90.50 98 ASP A N 1
ATOM 697 C CA . ASP A 1 98 ? -12.542 -2.436 3.128 1.00 90.50 98 ASP A CA 1
ATOM 698 C C . ASP A 1 98 ? -11.890 -1.505 4.157 1.00 90.50 98 ASP A C 1
ATOM 700 O O . ASP A 1 98 ? -12.586 -0.811 4.900 1.00 90.50 98 ASP A O 1
ATOM 704 N N . ALA A 1 99 ? -10.556 -1.443 4.194 1.00 89.00 99 ALA A N 1
ATOM 705 C CA . ALA A 1 99 ? -9.842 -0.566 5.112 1.00 89.00 99 ALA A CA 1
ATOM 706 C C . ALA A 1 99 ? -10.070 0.922 4.811 1.00 89.00 99 ALA A C 1
ATOM 708 O O . ALA A 1 99 ? -10.172 1.718 5.745 1.00 89.00 99 ALA A O 1
ATOM 709 N N . ILE A 1 100 ? -10.166 1.314 3.536 1.00 89.06 100 ILE A N 1
ATOM 710 C CA . ILE A 1 100 ? -10.511 2.690 3.150 1.00 89.06 100 ILE A CA 1
ATOM 711 C C . ILE A 1 100 ? -11.961 3.001 3.508 1.00 89.06 100 ILE A C 1
ATOM 713 O O . ILE A 1 100 ? -12.221 4.024 4.139 1.00 89.06 100 ILE A O 1
ATOM 717 N N . GLU A 1 101 ? -12.893 2.129 3.131 1.00 89.75 101 GLU A N 1
ATOM 718 C CA . GLU A 1 101 ? -14.328 2.353 3.329 1.00 89.75 101 GLU A CA 1
ATOM 719 C C . GLU A 1 101 ? -14.701 2.428 4.815 1.00 89.75 101 GLU A C 1
ATOM 721 O O . GLU A 1 101 ? -15.523 3.257 5.205 1.00 89.75 101 GLU A O 1
ATOM 726 N N . ASN A 1 102 ? -14.042 1.628 5.658 1.00 88.00 102 ASN A N 1
ATOM 727 C CA . ASN A 1 102 ? -14.230 1.646 7.110 1.00 88.00 102 ASN A CA 1
ATOM 728 C C . ASN A 1 102 ? -13.309 2.640 7.841 1.00 88.00 102 ASN A C 1
ATOM 730 O O . ASN A 1 102 ? -13.401 2.771 9.062 1.00 88.00 102 ASN A O 1
ATOM 734 N N . GLY A 1 103 ? -12.408 3.329 7.132 1.00 85.56 103 GLY A N 1
ATOM 735 C CA . GLY A 1 103 ? -11.461 4.274 7.729 1.00 85.56 103 GLY A CA 1
ATOM 736 C C . GLY A 1 103 ? -10.438 3.631 8.676 1.00 85.56 103 GLY A C 1
ATOM 737 O O . GLY A 1 103 ? -9.955 4.288 9.593 1.00 85.56 103 GLY A O 1
ATOM 738 N N . THR A 1 104 ? -10.103 2.354 8.482 1.00 86.44 104 THR A N 1
ATOM 739 C CA . THR A 1 104 ? -9.193 1.585 9.349 1.00 86.44 104 THR A CA 1
ATOM 740 C C . THR A 1 104 ? -7.768 1.476 8.806 1.00 86.44 104 THR A C 1
ATOM 742 O O . THR A 1 104 ? -6.958 0.775 9.406 1.00 86.44 104 THR A O 1
ATOM 745 N N . VAL A 1 105 ? -7.435 2.144 7.695 1.00 84.62 105 VAL A N 1
ATOM 746 C CA . VAL A 1 105 ? -6.104 2.072 7.054 1.00 84.62 105 VAL A CA 1
ATOM 747 C C . VAL A 1 105 ? -4.969 2.357 8.039 1.00 84.62 105 VAL A C 1
ATOM 749 O O . VAL A 1 105 ? -4.039 1.564 8.140 1.00 84.62 105 VAL A O 1
ATOM 752 N N . GLU A 1 106 ? -5.063 3.448 8.803 1.00 81.19 106 GLU A N 1
ATOM 753 C CA . GLU A 1 106 ? -4.051 3.818 9.801 1.00 81.19 106 GLU A CA 1
ATOM 754 C C . GLU A 1 106 ? -3.905 2.735 10.875 1.00 81.19 106 GLU A C 1
ATOM 756 O O . GLU A 1 106 ? -2.790 2.341 11.205 1.00 81.19 106 GLU A O 1
ATOM 761 N N . ASN A 1 107 ? -5.021 2.179 11.355 1.00 79.56 107 ASN A N 1
ATOM 762 C CA . ASN A 1 107 ? -5.000 1.089 12.327 1.00 79.56 107 ASN A CA 1
ATOM 763 C C . ASN A 1 107 ? -4.314 -0.155 11.752 1.00 79.56 107 ASN A C 1
ATOM 765 O O . ASN A 1 107 ? -3.527 -0.773 12.447 1.00 79.56 107 ASN A O 1
ATOM 769 N N . VAL A 1 108 ? -4.566 -0.521 10.494 1.00 81.38 108 VAL A N 1
ATOM 770 C CA . VAL A 1 108 ? -3.915 -1.685 9.866 1.00 81.38 108 VAL A CA 1
ATOM 771 C C . VAL A 1 108 ? -2.414 -1.448 9.668 1.00 81.38 108 VAL A C 1
ATOM 773 O O . VAL A 1 108 ? -1.619 -2.355 9.885 1.00 81.38 108 VAL A O 1
ATOM 776 N N . LEU A 1 109 ? -2.018 -0.229 9.297 1.00 77.62 109 LEU A N 1
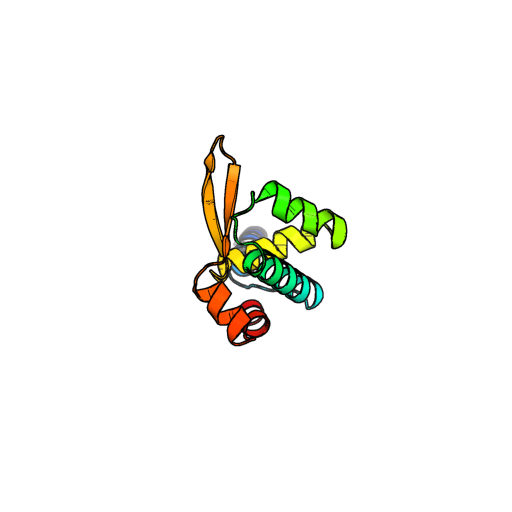ATOM 777 C CA . LEU A 1 109 ? -0.617 0.145 9.086 1.00 77.62 109 LEU A CA 1
ATOM 778 C C . LEU A 1 109 ? 0.181 0.298 10.386 1.00 77.62 109 LEU A C 1
ATOM 780 O O . LEU A 1 109 ? 1.401 0.189 10.362 1.00 77.62 109 LEU A O 1
ATOM 784 N N . THR A 1 110 ? -0.488 0.571 11.506 1.00 73.94 110 THR A N 1
ATOM 785 C CA . THR A 1 110 ? 0.147 0.783 12.818 1.00 73.94 110 THR A CA 1
ATOM 786 C C . THR A 1 110 ? -0.079 -0.374 13.791 1.00 73.94 110 THR A C 1
ATOM 788 O O . THR A 1 110 ? 0.556 -0.421 14.848 1.00 73.94 110 THR A O 1
ATOM 791 N N . MET A 1 111 ? -0.954 -1.331 13.453 1.00 63.38 111 MET A N 1
ATOM 792 C CA . MET A 1 111 ? -1.139 -2.560 14.217 1.00 63.38 111 MET A CA 1
ATOM 793 C C . MET A 1 111 ? 0.145 -3.385 14.152 1.00 63.38 111 MET A C 1
ATOM 795 O O . MET A 1 111 ? 0.468 -4.025 13.153 1.00 63.38 111 MET A O 1
ATOM 799 N N . ARG A 1 112 ? 0.879 -3.361 15.264 1.00 48.47 112 ARG A N 1
ATOM 800 C CA . ARG A 1 112 ? 1.986 -4.275 15.527 1.00 48.47 112 ARG A CA 1
ATOM 801 C C . ARG A 1 112 ? 1.404 -5.676 15.784 1.00 48.47 112 ARG A C 1
ATOM 803 O O . ARG A 1 112 ? 0.486 -5.763 16.603 1.00 48.47 112 ARG A O 1
ATOM 810 N N . PRO A 1 113 ? 1.874 -6.734 15.098 1.00 45.69 113 PRO A N 1
ATOM 811 C CA . PRO A 1 113 ? 1.523 -8.108 15.453 1.00 45.69 113 PRO A CA 1
ATOM 812 C C . PRO A 1 113 ? 1.986 -8.480 16.869 1.00 45.69 113 PRO A C 1
ATOM 814 O O . PRO A 1 113 ? 2.968 -7.874 17.363 1.00 45.69 113 PRO A O 1
#

pLDDT: mean 75.58, std 15.76, range [41.41, 90.5]

Foldseek 3Di:
DPDVVVVVVVVVVVVVVVVLQWLPDDPLLLVLLLVLLVVLVVDPDWDWPVVSLVVSCVVRNNVSSVSSVSLCVSLQQKDWDQDPPRTITIHGDPVVVVCVVVVCSSVSSNDRD

Radius of gyration: 16.61 Å; chains: 1; bounding box: 50×33×46 Å

Sequence (113 aa):
MPNQDALRDTAMVMGDVAKANSIDLDAGQAAVAQMMLSALFAKAEPVTEGAFIEQYGRQYGGATAEDAYGALQTTGLIQCFAGSANAKVVSISDAGRDAIENGTVENVLTMRP